Protein AF-W2CUR6-F1 (afdb_monomer_lite)

Secondary structure (DSSP, 8-state):
-------------------TT--HHHHTHHHHHHHHHHHHHHHIIIIIHHHHHHHHTT-S-EEETTEEE-TT-HHHHHHHHHTSHHHHHHHHHHHHHHHHHHHHHHHHHHHHTT---TTTHHHHHHHHHHHHHHHHHHHH-

Sequence (141 aa):
FGLRAARAGNDRYAVNTRPAGVSWASQNMFAIGVVVIGFMCLHLCQFWHKMMFAELTGHHEVALAGQMVSPQDGAAFIRYYFSQPLVVLGYLIWYVALWFHLTHGFWSAIHTIGWNNQQWFNRWKCISTIVATLICVGFAL

pLDDT: mean 76.2, std 13.86, range [44.22, 92.19]

Radius of gyration: 23.75 Å; chains: 1; bounding box: 49×40×85 Å

Organism: NCBI:txid1411021

Structure (mmCIF, N/CA/C/O backbone):
data_AF-W2CUR6-F1
#
_entry.id   AF-W2CUR6-F1
#
loop_
_atom_site.group_PDB
_atom_site.id
_atom_site.type_symbol
_atom_site.label_atom_id
_atom_site.label_alt_id
_atom_site.label_comp_id
_atom_site.label_asym_id
_atom_site.label_entity_id
_atom_site.label_seq_id
_atom_site.pdbx_PDB_ins_code
_atom_site.Cartn_x
_atom_site.Cartn_y
_atom_site.Cartn_z
_atom_site.occupancy
_atom_site.B_iso_or_equiv
_atom_site.auth_seq_id
_atom_site.auth_comp_id
_atom_site.auth_asym_id
_atom_site.auth_atom_id
_atom_site.pdbx_PDB_model_num
ATOM 1 N N . PHE A 1 1 ? -6.013 -21.747 60.770 1.00 46.47 1 PHE A N 1
ATOM 2 C CA . PHE A 1 1 ? -5.501 -22.945 60.075 1.00 46.47 1 PHE A CA 1
ATOM 3 C C . PHE A 1 1 ? -6.689 -23.784 59.633 1.00 46.47 1 PHE A C 1
ATOM 5 O O . PHE A 1 1 ? -7.414 -24.275 60.483 1.00 46.47 1 PHE A O 1
ATOM 12 N N . GLY A 1 2 ? -6.932 -23.876 58.327 1.00 44.97 2 GLY A N 1
ATOM 13 C CA . GLY A 1 2 ? -8.074 -24.597 57.763 1.00 44.97 2 GLY A CA 1
ATOM 14 C C . GLY A 1 2 ? -8.030 -24.545 56.241 1.00 44.97 2 GLY A C 1
ATOM 15 O O . GLY A 1 2 ? -8.785 -23.809 55.620 1.00 44.97 2 GLY A O 1
ATOM 16 N N . LEU A 1 3 ? -7.080 -25.270 55.648 1.00 63.88 3 LEU A N 1
ATOM 17 C CA . LEU A 1 3 ? -7.081 -25.563 54.216 1.00 63.88 3 LEU A CA 1
ATOM 18 C C . LEU A 1 3 ? -8.303 -26.426 53.887 1.00 63.88 3 LEU A C 1
ATOM 20 O O . LEU A 1 3 ? -8.496 -27.449 54.543 1.00 63.88 3 LEU A O 1
ATOM 24 N N . ARG A 1 4 ? -9.013 -26.104 52.799 1.00 44.72 4 ARG A N 1
ATOM 25 C CA . ARG A 1 4 ? -9.325 -27.095 51.758 1.00 44.72 4 ARG A CA 1
ATOM 26 C C . ARG A 1 4 ? -9.826 -26.465 50.458 1.00 44.72 4 ARG A C 1
ATOM 28 O O . ARG A 1 4 ? -10.723 -25.635 50.430 1.00 44.72 4 ARG A O 1
ATOM 35 N N . ALA A 1 5 ? -9.153 -26.904 49.402 1.00 49.75 5 ALA A N 1
ATOM 36 C CA . ALA A 1 5 ? -9.376 -26.650 47.995 1.00 49.75 5 ALA A CA 1
ATOM 37 C C . ALA A 1 5 ? -10.780 -27.029 47.496 1.00 49.75 5 ALA A C 1
ATOM 39 O O . ALA A 1 5 ? -11.445 -27.881 48.079 1.00 49.75 5 ALA A O 1
ATOM 40 N N . ALA A 1 6 ? -11.092 -26.485 46.313 1.00 48.59 6 ALA A N 1
ATOM 41 C CA . ALA A 1 6 ? -11.697 -27.162 45.159 1.00 48.59 6 ALA A CA 1
ATOM 42 C C . ALA A 1 6 ? -12.984 -26.508 44.636 1.00 48.59 6 ALA A C 1
ATOM 44 O O . ALA A 1 6 ? -14.096 -26.867 45.010 1.00 48.59 6 ALA A O 1
ATOM 45 N N . ARG A 1 7 ? -12.816 -25.657 43.619 1.00 46.22 7 ARG A N 1
ATOM 46 C CA . ARG A 1 7 ? -13.580 -25.804 42.376 1.00 46.22 7 ARG A CA 1
ATOM 47 C C . ARG A 1 7 ? -12.799 -25.187 41.221 1.00 46.22 7 ARG A C 1
ATOM 49 O O . ARG A 1 7 ? -12.912 -24.008 40.915 1.00 46.22 7 ARG A O 1
ATOM 56 N N . ALA A 1 8 ? -11.997 -26.034 40.579 1.00 52.75 8 ALA A N 1
ATOM 57 C CA . ALA A 1 8 ? -11.698 -25.891 39.165 1.00 52.75 8 ALA A CA 1
ATOM 58 C C . ALA A 1 8 ? -13.028 -26.056 38.409 1.00 52.75 8 ALA A C 1
ATOM 60 O O . ALA A 1 8 ? -13.419 -27.162 38.041 1.00 52.75 8 ALA A O 1
ATOM 61 N N . GLY A 1 9 ? -13.778 -24.960 38.294 1.00 47.75 9 GLY A N 1
ATOM 62 C CA . GLY A 1 9 ? -14.899 -24.850 37.373 1.00 47.75 9 GLY A CA 1
ATOM 63 C C . GLY A 1 9 ? -14.324 -24.785 35.969 1.00 47.75 9 GLY A C 1
ATOM 64 O O . GLY A 1 9 ? -13.574 -23.873 35.639 1.00 47.75 9 GLY A O 1
ATOM 65 N N . ASN A 1 10 ? -14.628 -25.802 35.178 1.00 45.69 10 ASN A N 1
ATOM 66 C CA . ASN A 1 10 ? -14.167 -26.035 33.816 1.00 45.69 10 ASN A CA 1
ATOM 67 C C . ASN A 1 10 ? -14.734 -25.026 32.789 1.00 45.69 10 ASN A C 1
ATOM 69 O O . ASN A 1 10 ? -14.874 -25.355 31.615 1.00 45.69 10 ASN A O 1
ATOM 73 N N . ASP A 1 11 ? -15.008 -23.786 33.189 1.00 51.75 11 ASP A N 1
ATOM 74 C CA . ASP A 1 11 ? -15.419 -22.707 32.288 1.00 51.75 11 ASP A CA 1
ATOM 75 C C . ASP A 1 11 ? -14.172 -22.062 31.684 1.00 51.75 11 ASP A C 1
ATOM 77 O O . ASP A 1 11 ? -13.848 -20.890 31.876 1.00 51.75 11 ASP A O 1
ATOM 81 N N . ARG A 1 12 ? -13.414 -22.884 30.957 1.00 44.22 12 ARG A N 1
ATOM 82 C CA . ARG A 1 12 ? -12.323 -22.424 30.107 1.00 44.22 12 ARG A CA 1
ATOM 83 C C . ARG A 1 12 ? -12.922 -21.577 28.987 1.00 44.22 12 ARG A C 1
ATOM 85 O O . ARG A 1 12 ? -13.336 -22.104 27.964 1.00 44.22 12 ARG A O 1
ATOM 92 N N . TYR A 1 13 ? -12.945 -20.264 29.195 1.00 49.78 13 TYR A N 1
ATOM 93 C CA . TYR A 1 13 ? -12.965 -19.243 28.146 1.00 49.78 13 TYR A CA 1
ATOM 94 C C . TYR A 1 13 ? -14.004 -19.445 27.030 1.00 49.78 13 TYR A C 1
ATOM 96 O O . TYR A 1 13 ? -13.731 -19.182 25.863 1.00 49.78 13 TYR A O 1
ATOM 104 N N . ALA A 1 14 ? -15.231 -19.838 27.366 1.00 48.03 14 ALA A N 1
ATOM 105 C CA . ALA A 1 14 ? -16.347 -19.773 26.425 1.00 48.03 14 ALA A CA 1
ATOM 106 C C . ALA A 1 14 ? -16.990 -18.373 26.413 1.00 48.03 14 ALA A C 1
ATOM 108 O O . ALA A 1 14 ? -18.205 -18.238 26.366 1.00 48.03 14 ALA A O 1
ATOM 109 N N . VAL A 1 15 ? -16.184 -17.308 26.424 1.00 51.47 15 VAL A N 1
ATOM 110 C CA . VAL A 1 15 ? -16.651 -15.971 26.026 1.00 51.47 15 VAL A CA 1
ATOM 111 C C . VAL A 1 15 ? -16.250 -15.776 24.566 1.00 51.47 15 VAL A C 1
ATOM 113 O O . VAL A 1 15 ? -15.453 -14.922 24.204 1.00 51.47 15 VAL A O 1
ATOM 116 N N . ASN A 1 16 ? -16.830 -16.610 23.701 1.00 48.88 16 ASN A N 1
ATOM 117 C CA . ASN A 1 16 ? -17.010 -16.282 22.287 1.00 48.88 16 ASN A CA 1
ATOM 118 C C . ASN A 1 16 ? -18.323 -15.500 22.120 1.00 48.88 16 ASN A C 1
ATOM 120 O O . ASN A 1 16 ? -19.048 -15.662 21.141 1.00 48.88 16 ASN A O 1
ATOM 124 N N . THR A 1 17 ? -18.659 -14.627 23.075 1.00 52.56 17 THR A N 1
ATOM 125 C CA . THR A 1 17 ? -19.636 -13.572 22.821 1.00 52.56 17 THR A CA 1
ATOM 126 C C . THR A 1 17 ? -18.940 -12.551 21.934 1.00 52.56 17 THR A C 1
ATOM 128 O O . THR A 1 17 ? -18.394 -11.557 22.410 1.00 52.56 17 THR A O 1
ATOM 131 N N . ARG A 1 18 ? -18.893 -12.840 20.629 1.00 53.06 18 ARG A N 1
ATOM 132 C CA . ARG A 1 18 ? -18.569 -11.855 19.596 1.00 53.06 18 ARG A CA 1
ATOM 133 C C . ARG A 1 18 ? -19.461 -10.642 19.873 1.00 53.06 18 ARG A C 1
ATOM 135 O O . ARG A 1 18 ? -20.679 -10.800 19.781 1.00 53.06 18 ARG A O 1
ATOM 142 N N . PRO A 1 19 ? -18.919 -9.477 20.266 1.00 53.16 19 PRO A N 1
ATOM 143 C CA . PRO A 1 19 ? -19.755 -8.332 20.587 1.00 53.16 19 PRO A CA 1
ATOM 144 C C . PRO A 1 19 ? -20.596 -7.991 19.356 1.00 53.16 19 PRO A C 1
ATOM 146 O O . PRO A 1 19 ? -20.046 -7.759 18.277 1.00 53.16 19 PRO A O 1
ATOM 149 N N . ALA A 1 20 ? -21.920 -8.008 19.486 1.00 45.09 20 ALA A N 1
ATOM 150 C CA . ALA A 1 20 ? -22.828 -7.601 18.423 1.00 45.09 20 ALA A CA 1
ATOM 151 C C . ALA A 1 20 ? -22.600 -6.104 18.146 1.00 45.09 20 ALA A C 1
ATOM 153 O O . ALA A 1 20 ? -23.121 -5.249 18.854 1.00 45.09 20 ALA A O 1
ATOM 154 N N . GLY A 1 21 ? -21.725 -5.784 17.190 1.00 56.00 21 GLY A N 1
ATOM 155 C CA . GLY A 1 21 ? -21.329 -4.405 16.884 1.00 56.00 21 GLY A CA 1
ATOM 156 C C . GLY A 1 21 ? -19.896 -4.225 16.380 1.00 56.00 21 GLY A C 1
ATOM 157 O O . GLY A 1 21 ? -19.573 -3.155 15.866 1.00 56.00 21 GLY A O 1
ATOM 158 N N . VAL A 1 22 ? -19.025 -5.240 16.474 1.00 55.41 22 VAL A N 1
ATOM 159 C CA . VAL A 1 22 ? -17.696 -5.157 15.843 1.00 55.41 22 VAL A CA 1
ATOM 160 C C . VAL A 1 22 ? -17.814 -5.316 14.327 1.00 55.41 22 VAL A C 1
ATOM 162 O O . VAL A 1 22 ? -18.315 -6.324 13.831 1.00 55.41 22 VAL A O 1
ATOM 165 N N . SER A 1 23 ? -17.359 -4.309 13.583 1.00 63.66 23 SER A N 1
ATOM 166 C CA . SER A 1 23 ? -17.404 -4.316 12.122 1.00 63.66 23 SER A CA 1
ATOM 167 C C . SER A 1 23 ? -16.564 -5.476 11.559 1.00 63.66 23 SER A C 1
ATOM 169 O O . SER A 1 23 ? -15.467 -5.748 12.047 1.00 63.66 23 SER A O 1
ATOM 171 N N . TRP A 1 24 ? -17.070 -6.174 10.532 1.00 65.62 24 TRP A N 1
ATOM 172 C CA . TRP A 1 24 ? -16.388 -7.299 9.849 1.00 65.62 24 TRP A CA 1
ATOM 173 C C . TRP A 1 24 ? -14.952 -6.941 9.435 1.00 65.62 24 TRP A C 1
ATOM 175 O O . TRP A 1 24 ? -13.991 -7.680 9.636 1.00 65.62 24 TRP A O 1
ATOM 185 N N . ALA A 1 25 ? -14.849 -5.718 8.946 1.00 61.12 25 ALA A N 1
ATOM 186 C CA . ALA A 1 25 ? -13.695 -4.859 8.844 1.00 61.12 25 ALA A CA 1
ATOM 187 C C . ALA A 1 25 ? -12.604 -5.051 9.925 1.00 61.12 25 ALA A C 1
ATOM 189 O O . ALA A 1 25 ? -11.459 -5.386 9.624 1.00 61.12 25 ALA A O 1
ATOM 190 N N . SER A 1 26 ? -12.960 -4.861 11.196 1.00 65.44 26 SER A N 1
ATOM 191 C CA . SER A 1 26 ? -12.046 -4.987 12.334 1.00 65.44 26 SER A CA 1
ATOM 192 C C . SER A 1 26 ? -11.695 -6.441 12.650 1.00 65.44 26 SER A C 1
ATOM 194 O O . SER A 1 26 ? -10.617 -6.698 13.177 1.00 65.44 26 SER A O 1
ATOM 196 N N . GLN A 1 27 ? -12.586 -7.388 12.348 1.00 73.88 27 GLN A N 1
ATOM 197 C CA . GLN A 1 27 ? -12.362 -8.813 12.619 1.00 73.88 27 GLN A CA 1
ATOM 198 C C . GLN A 1 27 ? -11.338 -9.428 11.660 1.00 73.88 27 GLN A C 1
ATOM 200 O O . GLN A 1 27 ? -10.583 -10.314 12.050 1.00 73.88 27 GLN A O 1
ATOM 205 N N . ASN A 1 28 ? -11.274 -8.928 10.424 1.00 83.38 28 ASN A N 1
ATOM 206 C CA . ASN A 1 28 ? -10.357 -9.419 9.395 1.00 83.38 28 ASN A CA 1
ATOM 207 C C . ASN A 1 28 ? -9.108 -8.537 9.228 1.00 83.38 28 ASN A C 1
ATOM 209 O O . ASN A 1 28 ? -8.334 -8.749 8.299 1.00 83.38 28 ASN A O 1
ATOM 213 N N . MET A 1 29 ? -8.867 -7.574 10.129 1.00 84.25 29 MET A N 1
ATOM 214 C CA . MET A 1 29 ? -7.736 -6.637 10.038 1.00 84.25 29 MET A CA 1
ATOM 215 C C . MET A 1 29 ? -6.373 -7.325 9.940 1.00 84.25 29 MET A C 1
ATOM 217 O O . MET A 1 29 ? -5.539 -6.910 9.137 1.00 84.25 29 MET A O 1
ATOM 221 N N . PHE A 1 30 ? -6.164 -8.399 10.707 1.00 84.44 30 PHE A N 1
ATOM 222 C CA . PHE A 1 30 ? -4.927 -9.178 10.647 1.00 84.44 30 PHE A CA 1
ATOM 223 C C . PHE A 1 30 ? -4.773 -9.903 9.304 1.00 84.44 30 PHE A C 1
ATOM 225 O O . PHE A 1 30 ? -3.727 -9.803 8.671 1.00 84.44 30 PHE A O 1
ATOM 232 N N . ALA A 1 31 ? -5.829 -10.573 8.829 1.00 86.69 31 ALA A N 1
ATOM 233 C CA . ALA A 1 31 ? -5.813 -11.274 7.546 1.00 86.69 31 ALA A CA 1
ATOM 234 C C . ALA A 1 31 ? -5.552 -10.311 6.376 1.00 86.69 31 ALA A C 1
ATOM 236 O O . ALA A 1 31 ? -4.707 -10.583 5.526 1.00 86.69 31 ALA A O 1
ATOM 237 N N . ILE A 1 32 ? -6.214 -9.151 6.374 1.00 88.62 32 ILE A N 1
ATOM 238 C CA . ILE A 1 32 ? -5.997 -8.104 5.370 1.00 88.62 32 ILE A CA 1
ATOM 239 C C . ILE A 1 32 ? -4.569 -7.554 5.470 1.00 88.62 32 ILE A C 1
ATOM 241 O O . ILE A 1 32 ? -3.925 -7.372 4.443 1.00 88.62 32 ILE A O 1
ATOM 245 N N . GLY A 1 33 ? -4.036 -7.360 6.680 1.00 87.81 33 GLY A N 1
ATOM 246 C CA . GLY A 1 33 ? -2.642 -6.954 6.883 1.00 87.81 33 GLY A CA 1
ATOM 247 C C . GLY A 1 33 ? -1.638 -7.936 6.270 1.00 87.81 33 GLY A C 1
ATOM 248 O O . GLY A 1 33 ? -0.718 -7.513 5.575 1.00 87.81 33 GLY A O 1
ATOM 249 N N . VAL A 1 34 ? -1.847 -9.245 6.445 1.00 91.25 34 VAL A N 1
ATOM 250 C CA . VAL A 1 34 ? -0.999 -10.283 5.827 1.00 91.25 34 VAL A CA 1
ATOM 251 C C . VAL A 1 34 ? -1.069 -10.223 4.299 1.00 91.25 34 VAL A C 1
ATOM 253 O O . VAL A 1 34 ? -0.033 -10.282 3.638 1.00 91.25 34 VAL A O 1
ATOM 256 N N . VAL A 1 35 ? -2.266 -10.052 3.730 1.00 90.00 35 VAL A N 1
ATOM 257 C CA . VAL A 1 35 ? -2.443 -9.897 2.275 1.00 90.00 35 VAL A CA 1
ATOM 258 C C . VAL A 1 35 ? -1.721 -8.648 1.763 1.00 90.00 35 VAL A C 1
ATOM 260 O O . VAL A 1 35 ? -1.024 -8.720 0.750 1.00 90.00 35 VAL A O 1
ATOM 263 N N . VAL A 1 36 ? -1.837 -7.520 2.473 1.00 91.81 36 VAL A N 1
ATOM 264 C CA . VAL A 1 36 ? -1.169 -6.262 2.111 1.00 91.81 36 VAL A CA 1
ATOM 265 C C . VAL A 1 36 ? 0.350 -6.415 2.148 1.00 91.81 36 VAL A C 1
ATOM 267 O O . VAL A 1 36 ? 1.002 -5.990 1.198 1.00 91.81 36 VAL A O 1
ATOM 270 N N . ILE A 1 37 ? 0.911 -7.050 3.183 1.00 91.62 37 ILE A N 1
ATOM 271 C CA . ILE A 1 37 ? 2.357 -7.309 3.286 1.00 91.62 37 ILE A CA 1
ATOM 272 C C . ILE A 1 37 ? 2.828 -8.233 2.159 1.00 91.62 37 ILE A C 1
ATOM 274 O O . ILE A 1 37 ? 3.831 -7.938 1.513 1.00 91.62 37 ILE A O 1
ATOM 278 N N . GLY A 1 38 ? 2.099 -9.317 1.879 1.00 92.19 38 GLY A N 1
ATOM 279 C CA . GLY A 1 38 ? 2.454 -10.243 0.801 1.00 92.19 38 GLY A CA 1
ATOM 280 C C . GLY A 1 38 ? 2.516 -9.551 -0.563 1.00 92.19 38 GLY A C 1
ATOM 281 O O . GLY A 1 38 ? 3.497 -9.693 -1.295 1.00 92.19 38 GLY A O 1
ATOM 282 N N . PHE A 1 39 ? 1.513 -8.731 -0.876 1.00 89.62 39 PHE A N 1
ATOM 283 C CA . PHE A 1 39 ? 1.519 -7.926 -2.097 1.00 89.62 39 PHE A CA 1
ATOM 284 C C . PHE A 1 39 ? 2.561 -6.801 -2.076 1.00 89.62 39 PHE A C 1
ATOM 286 O O . PHE A 1 39 ? 3.111 -6.491 -3.126 1.00 89.62 39 PHE A O 1
ATOM 293 N N . MET A 1 40 ? 2.878 -6.217 -0.916 1.00 90.50 40 MET A N 1
ATOM 294 C CA . MET A 1 40 ? 3.949 -5.222 -0.790 1.00 90.50 40 MET A CA 1
ATOM 295 C C . MET A 1 40 ? 5.308 -5.834 -1.145 1.00 90.50 40 MET A C 1
ATOM 297 O O . MET 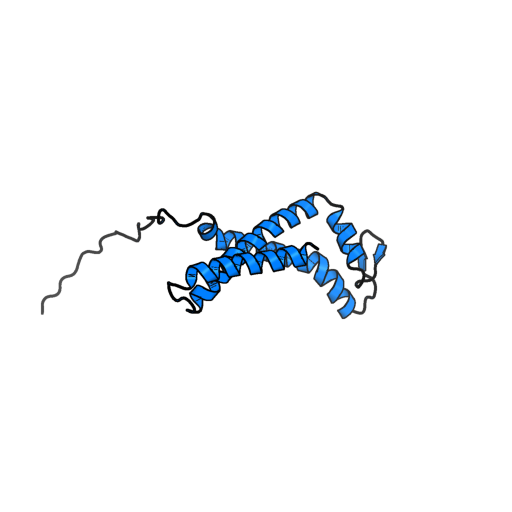A 1 40 ? 6.079 -5.235 -1.891 1.00 90.50 40 MET A O 1
ATOM 301 N N . CYS A 1 41 ? 5.593 -7.052 -0.678 1.00 91.69 41 CYS A N 1
ATOM 302 C CA . CYS A 1 41 ? 6.798 -7.778 -1.077 1.00 91.69 41 CYS A CA 1
ATOM 303 C C . CYS A 1 41 ? 6.821 -8.032 -2.589 1.00 91.69 41 CYS A C 1
ATOM 305 O O . CYS A 1 41 ? 7.829 -7.762 -3.236 1.00 91.69 41 CYS A O 1
ATOM 307 N N . LEU A 1 42 ? 5.704 -8.489 -3.165 1.00 89.19 42 LEU A N 1
ATOM 308 C CA . LEU A 1 42 ? 5.582 -8.690 -4.610 1.00 89.19 42 LEU A CA 1
ATOM 309 C C . LEU A 1 42 ? 5.831 -7.382 -5.381 1.00 89.19 42 LEU A C 1
ATOM 311 O O . LEU A 1 42 ? 6.610 -7.377 -6.333 1.00 89.19 42 LEU A O 1
ATOM 315 N N . HIS A 1 43 ? 5.229 -6.276 -4.943 1.00 88.25 43 HIS A N 1
ATOM 316 C CA . HIS A 1 43 ? 5.393 -4.949 -5.532 1.00 88.25 43 HIS A CA 1
ATOM 317 C C . HIS A 1 43 ? 6.853 -4.485 -5.505 1.00 88.25 43 HIS A C 1
ATOM 319 O O . HIS A 1 43 ? 7.407 -4.092 -6.536 1.00 88.25 43 HIS A O 1
ATOM 325 N N . LEU A 1 44 ? 7.514 -4.608 -4.352 1.00 89.00 44 LEU A N 1
ATOM 326 C CA . LEU A 1 44 ? 8.926 -4.264 -4.208 1.00 89.00 44 LEU A CA 1
ATOM 327 C C . LEU A 1 44 ? 9.823 -5.172 -5.062 1.00 89.00 44 LEU A C 1
ATOM 329 O O . LEU A 1 44 ? 10.767 -4.686 -5.675 1.00 89.00 44 LEU A O 1
ATOM 333 N N . CYS A 1 45 ? 9.532 -6.466 -5.182 1.00 86.25 45 CYS A N 1
ATOM 334 C CA . CYS A 1 45 ? 10.306 -7.364 -6.044 1.00 86.25 45 CYS A CA 1
ATOM 335 C C . CYS A 1 45 ? 10.099 -7.088 -7.546 1.00 86.25 45 CYS A C 1
ATOM 337 O O . CYS A 1 45 ? 11.048 -7.215 -8.323 1.00 86.25 45 CYS A O 1
ATOM 339 N N . GLN A 1 46 ? 8.887 -6.715 -7.971 1.00 82.31 46 GLN A N 1
ATOM 340 C CA . GLN A 1 46 ? 8.581 -6.427 -9.378 1.00 82.31 46 GLN A CA 1
ATOM 341 C C . GLN A 1 46 ? 9.178 -5.104 -9.860 1.00 82.31 46 GLN A C 1
ATOM 343 O O . GLN A 1 46 ? 9.708 -5.051 -10.972 1.00 82.31 46 GLN A O 1
ATOM 348 N N . PHE A 1 47 ? 9.081 -4.060 -9.036 1.00 83.56 47 PHE A N 1
ATOM 349 C CA . PHE A 1 47 ? 9.461 -2.697 -9.398 1.00 83.56 47 PHE A CA 1
ATOM 350 C C . PHE A 1 47 ? 10.771 -2.290 -8.727 1.00 83.56 47 PHE A C 1
ATOM 352 O O . PHE A 1 47 ? 11.781 -2.091 -9.400 1.00 83.56 47 PHE A O 1
ATOM 359 N N . TRP A 1 48 ? 10.783 -2.210 -7.396 1.00 83.06 48 TRP A N 1
ATOM 360 C CA . TRP A 1 48 ? 11.906 -1.643 -6.648 1.00 83.06 48 TRP A CA 1
ATOM 361 C C . TRP A 1 48 ? 13.208 -2.434 -6.827 1.00 83.06 48 TRP A C 1
ATOM 363 O O . TRP A 1 48 ? 14.235 -1.849 -7.153 1.00 83.06 48 TRP A O 1
ATOM 373 N N . HIS A 1 49 ? 13.179 -3.763 -6.700 1.00 79.62 49 HIS A N 1
ATOM 374 C CA . HIS A 1 49 ? 14.359 -4.609 -6.888 1.00 79.62 49 HIS A CA 1
ATOM 375 C C . HIS A 1 49 ? 14.876 -4.532 -8.329 1.00 79.62 49 HIS A C 1
ATOM 377 O O . HIS A 1 49 ? 16.079 -4.541 -8.553 1.00 79.62 49 HIS A O 1
ATOM 383 N N . LYS A 1 50 ? 13.992 -4.440 -9.328 1.00 75.94 50 LYS A N 1
ATOM 384 C CA . LYS A 1 50 ? 14.416 -4.338 -10.730 1.00 75.94 50 LYS A CA 1
ATOM 385 C C . LYS A 1 50 ? 15.034 -2.977 -11.055 1.00 75.94 50 LYS A C 1
ATOM 387 O O . LYS A 1 50 ? 15.976 -2.954 -11.830 1.00 75.94 50 LYS A O 1
ATOM 392 N N . MET A 1 51 ? 14.556 -1.890 -10.452 1.00 75.88 51 MET A N 1
ATOM 393 C CA . MET A 1 51 ? 15.070 -0.538 -10.700 1.00 75.88 51 MET A CA 1
ATOM 394 C C . MET A 1 51 ? 16.285 -0.205 -9.815 1.00 75.88 51 MET A C 1
ATOM 396 O O . MET A 1 51 ? 17.379 0.026 -10.320 1.00 75.88 51 MET A O 1
ATOM 400 N N . MET A 1 52 ? 16.130 -0.270 -8.488 1.00 79.31 52 MET A N 1
ATOM 401 C CA . MET A 1 52 ? 17.149 0.156 -7.519 1.00 79.31 52 MET A CA 1
ATOM 402 C C . MET A 1 52 ? 18.346 -0.802 -7.463 1.00 79.31 52 MET A C 1
ATOM 404 O O . MET A 1 52 ? 19.488 -0.364 -7.360 1.00 79.31 52 MET A O 1
ATOM 408 N N . PHE A 1 53 ? 18.117 -2.120 -7.535 1.00 74.56 53 PHE A N 1
ATOM 409 C CA . PHE A 1 53 ? 19.218 -3.089 -7.472 1.00 74.56 53 PHE A CA 1
ATOM 410 C C . PHE A 1 53 ? 20.050 -3.090 -8.759 1.00 74.56 53 PHE A C 1
ATOM 412 O O . PHE A 1 53 ? 21.261 -3.279 -8.692 1.00 74.56 53 PHE A O 1
ATOM 419 N N . ALA A 1 54 ? 19.427 -2.843 -9.918 1.00 71.38 54 ALA A N 1
ATOM 420 C CA . ALA A 1 54 ? 20.140 -2.684 -11.185 1.00 71.38 54 ALA A CA 1
ATOM 421 C C . ALA A 1 54 ? 21.062 -1.456 -11.159 1.00 71.38 54 ALA A C 1
ATOM 423 O O . ALA A 1 54 ? 22.230 -1.554 -11.529 1.00 71.38 54 ALA A O 1
ATOM 424 N N . GLU A 1 55 ? 20.584 -0.343 -10.601 1.00 70.50 55 GLU A N 1
ATOM 425 C CA . GLU A 1 55 ? 21.397 0.856 -10.399 1.00 70.50 55 GLU A CA 1
ATOM 426 C C . GLU A 1 55 ? 22.540 0.625 -9.390 1.00 70.50 55 GLU A C 1
ATOM 428 O O . GLU A 1 55 ? 23.689 0.964 -9.668 1.00 70.50 55 GLU A O 1
ATOM 433 N N . LEU A 1 56 ? 22.266 -0.047 -8.264 1.00 71.12 56 LEU A N 1
ATOM 434 C CA . LEU A 1 56 ? 23.270 -0.391 -7.243 1.00 71.12 56 LEU A CA 1
ATOM 435 C C . LEU A 1 56 ? 24.353 -1.365 -7.737 1.00 71.12 56 LEU A C 1
ATOM 437 O O . LEU A 1 56 ? 25.476 -1.333 -7.238 1.00 71.12 56 LEU A O 1
ATOM 441 N N . THR A 1 57 ? 24.032 -2.237 -8.694 1.00 70.12 57 THR A N 1
ATOM 442 C CA . THR A 1 57 ? 24.977 -3.208 -9.278 1.00 70.12 57 THR A CA 1
ATOM 443 C C . THR A 1 57 ? 25.750 -2.656 -10.480 1.00 70.12 57 THR A C 1
ATOM 445 O O . THR A 1 57 ? 26.580 -3.366 -11.046 1.00 70.12 57 THR A O 1
ATOM 448 N N . GLY A 1 58 ? 25.530 -1.389 -10.854 1.00 64.81 58 GLY A N 1
ATOM 449 C CA . GLY A 1 58 ? 26.193 -0.743 -11.994 1.00 64.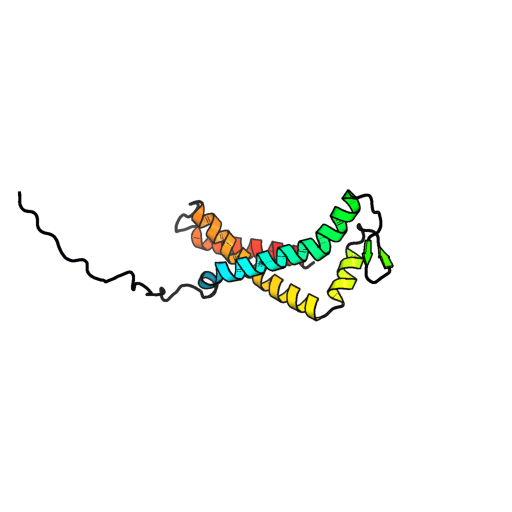81 58 GLY A CA 1
ATOM 450 C C . GLY A 1 58 ? 25.656 -1.185 -13.359 1.00 64.81 58 GLY A C 1
ATOM 451 O O . GLY A 1 58 ? 26.263 -0.889 -14.389 1.00 64.81 58 GLY A O 1
ATOM 452 N N . HIS A 1 59 ? 24.523 -1.893 -13.392 1.00 67.50 59 HIS A N 1
ATOM 453 C CA . HIS A 1 59 ? 23.848 -2.268 -14.626 1.00 67.50 59 HIS A CA 1
ATOM 454 C C . HIS A 1 59 ? 22.904 -1.137 -15.052 1.00 67.50 59 HIS A C 1
ATOM 456 O O . HIS A 1 59 ? 21.837 -0.935 -14.478 1.00 67.50 59 HIS A O 1
ATOM 462 N N . HIS A 1 60 ? 23.286 -0.403 -16.098 1.00 64.69 60 HIS A N 1
ATOM 463 C CA . HIS A 1 60 ? 22.477 0.683 -16.671 1.00 64.69 60 HIS A CA 1
ATOM 464 C C . HIS A 1 60 ? 21.289 0.192 -17.514 1.00 64.69 60 HIS A C 1
ATOM 466 O O . HIS A 1 60 ? 20.566 1.003 -18.089 1.00 64.69 60 HIS A O 1
ATOM 472 N N . GLU A 1 61 ? 21.078 -1.123 -17.583 1.00 68.12 61 GLU A N 1
ATOM 473 C CA . GLU A 1 61 ? 20.032 -1.759 -18.372 1.00 68.12 61 GLU A CA 1
ATOM 474 C C . GLU A 1 61 ? 19.443 -2.953 -17.616 1.00 68.12 61 GLU A C 1
ATOM 476 O O . GLU A 1 61 ? 20.159 -3.757 -17.013 1.00 68.12 61 GLU A O 1
ATOM 481 N N . VAL A 1 62 ? 18.120 -3.081 -17.669 1.00 70.25 62 VAL A N 1
ATOM 482 C CA . VAL A 1 62 ? 17.364 -4.213 -17.137 1.00 70.25 62 VAL A CA 1
ATOM 483 C C . VAL A 1 62 ? 16.656 -4.892 -18.296 1.00 70.25 62 VAL A C 1
ATOM 485 O O . VAL A 1 62 ? 15.928 -4.253 -19.054 1.00 70.25 62 VAL A O 1
ATOM 488 N N . ALA A 1 63 ? 16.836 -6.206 -18.414 1.00 71.88 63 ALA A N 1
ATOM 489 C CA . ALA A 1 63 ? 16.106 -6.996 -19.392 1.00 71.88 63 ALA A CA 1
ATOM 490 C C . ALA A 1 63 ? 14.615 -7.056 -19.018 1.00 71.88 63 ALA A C 1
ATOM 492 O O . ALA A 1 63 ? 14.232 -7.676 -18.018 1.00 71.88 63 ALA A O 1
ATOM 493 N N . LEU A 1 64 ? 13.777 -6.440 -19.849 1.00 71.62 64 LEU A N 1
ATOM 494 C CA . LEU A 1 64 ? 12.325 -6.442 -19.747 1.00 71.62 64 LEU A CA 1
ATOM 495 C C . LEU A 1 64 ? 11.731 -6.931 -21.071 1.00 71.62 64 LEU A C 1
ATOM 497 O O . LEU A 1 64 ? 11.953 -6.334 -22.117 1.00 71.62 64 LEU A O 1
ATOM 501 N N . ALA A 1 65 ? 11.005 -8.053 -21.045 1.00 65.94 65 ALA A N 1
ATOM 502 C CA . ALA A 1 65 ? 10.395 -8.655 -22.241 1.00 65.94 65 ALA A CA 1
ATOM 503 C C . ALA A 1 65 ? 11.370 -8.950 -23.407 1.00 65.94 65 ALA A C 1
ATOM 505 O O . ALA A 1 65 ? 10.969 -8.955 -24.567 1.00 65.94 65 ALA A O 1
ATOM 506 N N . GLY A 1 66 ? 12.655 -9.185 -23.114 1.00 65.88 66 GLY A N 1
ATOM 507 C CA . GLY A 1 66 ? 13.689 -9.399 -24.135 1.00 65.88 66 GLY A CA 1
ATOM 508 C C . GLY A 1 66 ? 14.284 -8.113 -24.721 1.00 65.88 66 GLY A C 1
ATOM 509 O O . GLY A 1 66 ? 15.116 -8.200 -25.620 1.00 65.88 66 GLY A O 1
ATOM 510 N N . GLN A 1 67 ? 13.904 -6.939 -24.209 1.00 65.3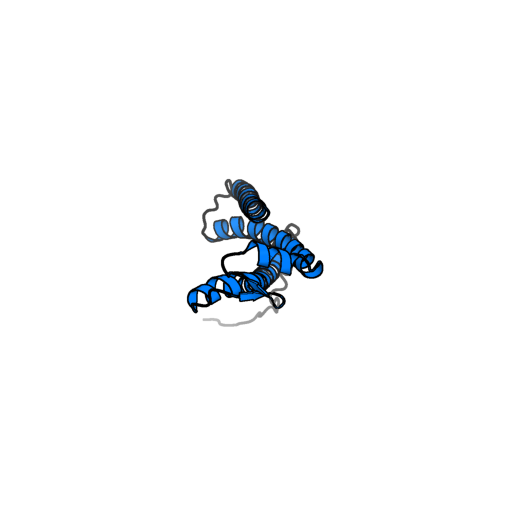8 67 GLN A N 1
ATOM 511 C CA . GLN A 1 67 ? 14.529 -5.657 -24.534 1.00 65.38 67 GLN A CA 1
ATOM 512 C C . GLN A 1 67 ? 15.297 -5.108 -23.332 1.00 65.38 67 GLN A C 1
ATOM 514 O O . GLN A 1 67 ? 14.907 -5.315 -22.184 1.00 65.38 67 GLN A O 1
ATOM 519 N N . MET A 1 68 ? 16.4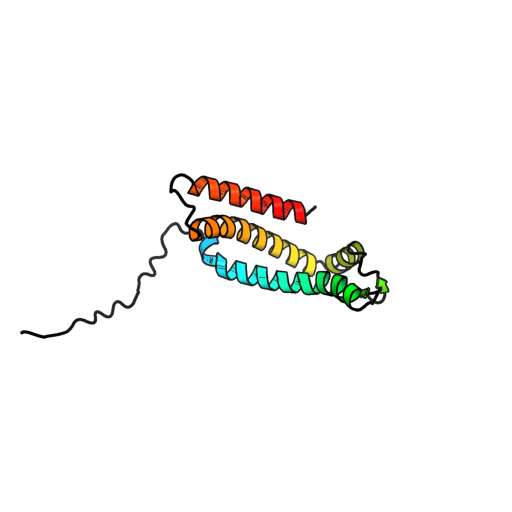03 -4.421 -23.603 1.00 72.25 68 MET A N 1
ATOM 520 C CA . MET A 1 68 ? 17.159 -3.708 -22.582 1.00 72.25 68 MET A CA 1
ATOM 521 C C . MET A 1 68 ? 16.516 -2.346 -22.360 1.00 72.25 68 MET A C 1
ATOM 523 O O . MET A 1 68 ? 16.408 -1.545 -23.287 1.00 72.25 68 MET A O 1
ATOM 527 N N . VAL A 1 69 ? 16.043 -2.109 -21.141 1.00 73.06 69 VAL A N 1
ATOM 528 C CA . VAL A 1 69 ? 15.387 -0.860 -20.757 1.00 73.06 69 VAL A CA 1
ATOM 529 C C . VAL A 1 69 ? 16.166 -0.236 -19.612 1.00 73.06 69 VAL A C 1
ATOM 531 O O . VAL A 1 69 ? 16.630 -0.943 -18.716 1.00 73.06 69 VAL A O 1
ATOM 534 N N . SER A 1 70 ? 16.317 1.087 -19.631 1.00 74.50 70 SER A N 1
ATOM 535 C CA . SER A 1 70 ? 16.936 1.809 -18.522 1.00 74.50 70 SER A CA 1
ATOM 536 C C . SER A 1 70 ? 16.184 1.512 -17.208 1.00 74.50 70 SER A C 1
ATOM 538 O O . SER A 1 70 ? 14.953 1.601 -17.178 1.00 74.50 70 SER A O 1
ATOM 540 N N . PRO A 1 71 ? 16.890 1.211 -16.100 1.00 71.75 71 PRO A N 1
ATOM 541 C CA . PRO A 1 71 ? 16.279 1.058 -14.784 1.00 71.75 71 PRO A CA 1
ATOM 542 C C . PRO A 1 71 ? 15.544 2.319 -14.306 1.00 71.75 71 PRO A C 1
ATOM 544 O O . PRO A 1 71 ? 14.682 2.216 -13.438 1.00 71.75 71 PRO A O 1
ATOM 547 N N . GLN A 1 72 ? 15.864 3.496 -14.861 1.00 73.12 72 GLN A N 1
ATOM 548 C CA . GLN A 1 72 ? 15.191 4.754 -14.531 1.00 73.12 72 GLN A CA 1
ATOM 549 C C . GLN A 1 72 ? 13.842 4.916 -15.254 1.00 73.12 72 GLN A C 1
ATOM 551 O O . GLN A 1 72 ? 13.027 5.747 -14.849 1.00 73.12 72 GLN A O 1
ATOM 556 N N . ASP A 1 73 ? 13.573 4.132 -16.304 1.00 77.31 73 ASP A N 1
ATOM 557 C CA . ASP A 1 73 ? 12.323 4.213 -17.063 1.00 77.31 73 ASP A CA 1
ATOM 558 C C . ASP A 1 73 ? 11.204 3.389 -16.406 1.00 77.31 73 ASP A C 1
ATOM 560 O O . ASP A 1 73 ? 10.776 2.336 -16.888 1.00 77.31 73 ASP A O 1
ATOM 564 N N . GLY A 1 74 ? 10.689 3.897 -15.284 1.00 75.00 74 GLY A N 1
ATOM 565 C CA . GLY A 1 74 ? 9.561 3.282 -14.580 1.00 75.00 74 GLY A CA 1
ATOM 566 C C . GLY A 1 74 ? 8.298 3.145 -15.445 1.00 75.00 74 GLY A C 1
ATOM 567 O O . GLY A 1 74 ? 7.509 2.220 -15.237 1.00 75.00 74 GLY A O 1
ATOM 568 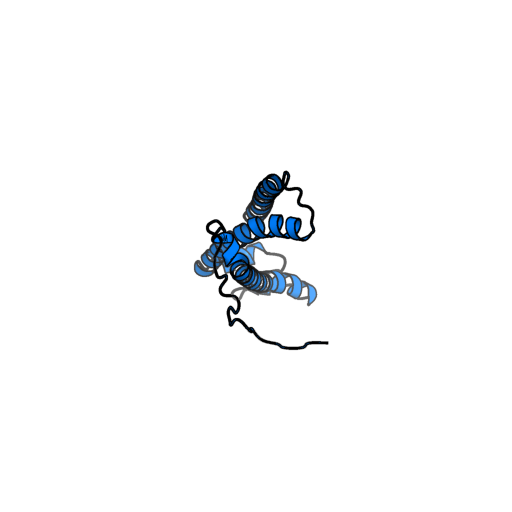N N . ALA A 1 75 ? 8.115 4.002 -16.458 1.00 79.50 75 ALA A N 1
ATOM 569 C CA . ALA A 1 75 ? 6.954 3.944 -17.343 1.00 79.50 75 ALA A CA 1
ATOM 570 C C . ALA A 1 75 ? 6.958 2.675 -18.209 1.00 79.50 75 ALA A C 1
ATOM 572 O O . ALA A 1 75 ? 5.896 2.085 -18.435 1.00 79.50 75 ALA A O 1
ATOM 573 N N . ALA A 1 76 ? 8.128 2.209 -18.646 1.00 79.19 76 ALA A N 1
ATOM 574 C CA . ALA A 1 76 ? 8.256 0.944 -19.365 1.00 79.19 76 ALA A CA 1
ATOM 575 C C . ALA A 1 76 ? 7.890 -0.269 -18.489 1.00 79.19 76 ALA A C 1
ATOM 577 O O . ALA A 1 76 ? 7.156 -1.155 -18.940 1.00 79.19 76 ALA A O 1
ATOM 578 N N . PHE A 1 77 ? 8.311 -0.281 -17.219 1.00 78.50 77 PHE A N 1
ATOM 579 C CA . PHE A 1 77 ? 7.934 -1.329 -16.261 1.00 78.50 77 PHE A CA 1
ATOM 580 C C . PHE A 1 77 ? 6.430 -1.363 -16.004 1.00 78.50 77 PHE A C 1
ATOM 582 O O . PHE A 1 77 ? 5.824 -2.439 -16.020 1.00 78.50 77 PHE A O 1
ATOM 589 N N . ILE A 1 78 ? 5.818 -0.193 -15.814 1.00 84.06 78 ILE A N 1
ATOM 590 C CA . ILE A 1 78 ? 4.369 -0.073 -15.637 1.00 84.06 78 ILE A CA 1
ATOM 591 C C . ILE A 1 78 ? 3.653 -0.606 -16.881 1.00 84.06 78 ILE A C 1
ATOM 593 O O . ILE A 1 78 ? 2.817 -1.496 -16.762 1.00 84.06 78 ILE A O 1
ATOM 597 N N . ARG A 1 79 ? 4.016 -0.161 -18.089 1.00 83.62 79 ARG A N 1
ATOM 598 C CA . ARG A 1 79 ? 3.381 -0.642 -19.332 1.00 83.62 79 ARG A CA 1
ATOM 599 C C . ARG A 1 79 ? 3.470 -2.158 -19.491 1.00 83.62 79 ARG A C 1
ATOM 601 O O . ARG A 1 79 ? 2.490 -2.778 -19.893 1.00 83.62 79 ARG A O 1
ATOM 608 N N . TYR A 1 80 ? 4.611 -2.756 -19.156 1.00 83.38 80 TYR A N 1
ATOM 609 C CA . TYR A 1 80 ? 4.796 -4.199 -19.264 1.00 83.38 80 TYR A CA 1
ATOM 610 C C . TYR A 1 80 ? 3.910 -4.971 -18.278 1.00 83.38 80 TYR A C 1
ATOM 612 O O . TYR A 1 80 ? 3.101 -5.797 -18.699 1.00 83.38 80 TYR A O 1
ATOM 620 N N . TYR A 1 81 ? 4.002 -4.683 -16.977 1.00 82.94 81 TYR A N 1
ATOM 621 C CA . TYR A 1 81 ? 3.243 -5.429 -15.968 1.00 82.94 81 TYR A CA 1
ATOM 622 C C . TYR A 1 81 ? 1.737 -5.155 -16.039 1.00 82.94 81 TYR A C 1
ATOM 624 O O . TYR A 1 81 ? 0.940 -6.077 -15.869 1.00 82.94 81 TYR A O 1
ATOM 632 N N . PHE A 1 82 ? 1.334 -3.922 -16.357 1.00 84.00 82 PHE A N 1
ATOM 633 C CA . PHE A 1 82 ? -0.078 -3.555 -16.490 1.00 84.00 82 PHE A CA 1
ATOM 634 C C . PHE A 1 82 ? -0.688 -3.961 -17.843 1.00 84.00 82 PHE A C 1
ATOM 636 O O . PHE A 1 82 ? -1.903 -3.883 -18.003 1.00 84.00 82 PHE A O 1
ATOM 643 N N . SER A 1 83 ? 0.103 -4.464 -18.801 1.00 86.00 83 SER A N 1
ATOM 644 C CA . SER A 1 83 ? -0.445 -5.105 -20.009 1.00 86.00 83 SER A CA 1
ATOM 645 C C . SER A 1 83 ? -1.164 -6.424 -19.699 1.00 86.00 83 SER A C 1
ATOM 647 O O . SER A 1 83 ? -2.035 -6.856 -20.454 1.00 86.00 83 SER A O 1
ATOM 649 N N . GLN A 1 84 ? -0.826 -7.066 -18.574 1.00 86.62 84 GLN A N 1
ATOM 650 C CA . GLN A 1 84 ? -1.428 -8.322 -18.151 1.00 86.62 84 GLN A CA 1
ATOM 651 C C . GLN A 1 84 ? -2.665 -8.043 -17.282 1.00 86.62 84 GLN A C 1
ATOM 653 O O . GLN A 1 84 ? -2.525 -7.604 -16.138 1.00 86.62 84 GLN A O 1
ATOM 658 N N . PRO A 1 85 ? -3.888 -8.354 -17.749 1.00 86.12 85 PRO A N 1
ATOM 659 C CA . PRO A 1 85 ? -5.117 -7.980 -17.043 1.00 86.12 85 PRO A CA 1
ATOM 660 C C . PRO A 1 85 ? -5.237 -8.631 -15.658 1.00 86.12 85 PRO A C 1
ATOM 662 O O . PRO A 1 85 ? -5.816 -8.045 -14.747 1.00 86.12 85 PRO A O 1
ATOM 665 N N . LEU A 1 86 ? -4.644 -9.815 -15.467 1.00 87.88 86 LEU A N 1
ATOM 666 C CA . LEU A 1 86 ? -4.596 -10.481 -14.162 1.00 87.88 86 LEU A CA 1
ATOM 667 C C . LEU A 1 86 ? -3.757 -9.707 -13.141 1.00 87.88 86 LEU A C 1
ATOM 669 O O . LEU A 1 86 ? -4.137 -9.628 -11.975 1.00 87.88 86 LEU A O 1
ATOM 673 N N . VAL A 1 87 ? -2.639 -9.118 -13.577 1.00 86.88 87 VAL A N 1
ATOM 674 C CA . VAL A 1 87 ? -1.785 -8.297 -12.711 1.00 86.88 87 VAL A CA 1
AT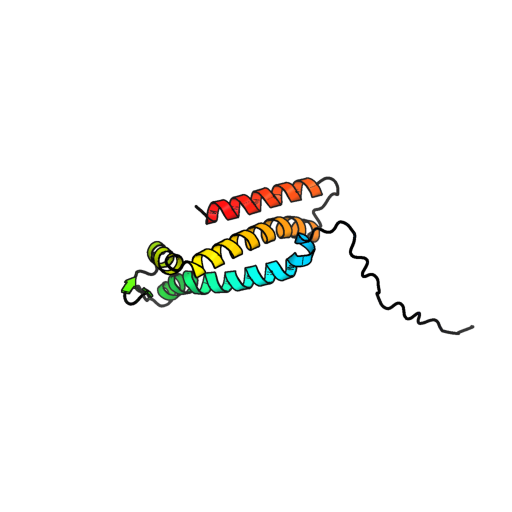OM 675 C C . VAL A 1 87 ? -2.547 -7.039 -12.312 1.00 86.88 87 VAL A C 1
ATOM 677 O O . VAL A 1 87 ? -2.638 -6.740 -11.125 1.00 86.88 87 VAL A O 1
ATOM 680 N N . VAL A 1 88 ? -3.186 -6.368 -13.273 1.00 88.06 88 VAL A N 1
ATOM 681 C CA . VAL A 1 88 ? -4.011 -5.178 -13.009 1.00 88.06 88 VAL A CA 1
ATOM 682 C C . VAL A 1 88 ? -5.123 -5.481 -12.007 1.00 88.06 88 VAL A C 1
ATOM 684 O O . VAL A 1 88 ? -5.275 -4.760 -11.023 1.00 88.06 88 VAL A O 1
ATOM 687 N N . LEU A 1 89 ? -5.872 -6.570 -12.205 1.00 89.75 89 LEU A N 1
ATOM 688 C CA . LEU A 1 89 ? -6.951 -6.953 -11.295 1.00 89.75 89 LEU A CA 1
ATOM 689 C C . LEU A 1 89 ? -6.427 -7.244 -9.880 1.00 89.75 89 LEU A C 1
ATOM 691 O O . LEU A 1 89 ? -7.026 -6.799 -8.901 1.00 89.75 89 LEU A O 1
ATOM 695 N N . GLY A 1 90 ? -5.293 -7.942 -9.770 1.00 90.19 90 GLY A N 1
ATOM 696 C CA . GLY A 1 90 ? -4.633 -8.194 -8.489 1.00 90.19 90 GLY A CA 1
ATOM 697 C C . GLY A 1 90 ? -4.233 -6.902 -7.774 1.00 90.19 90 GLY A C 1
ATOM 698 O O . GLY A 1 90 ? -4.525 -6.743 -6.589 1.00 90.19 90 GLY A O 1
ATOM 699 N N . TYR A 1 91 ? -3.641 -5.951 -8.502 1.00 89.19 91 TYR A N 1
ATOM 700 C CA . TYR A 1 91 ? -3.266 -4.642 -7.962 1.00 89.19 91 TYR A CA 1
ATOM 701 C C . TYR A 1 91 ? -4.479 -3.804 -7.542 1.00 89.19 91 TYR A C 1
ATOM 703 O O . TYR A 1 91 ? -4.417 -3.158 -6.501 1.00 89.19 91 TYR A O 1
ATOM 711 N N . LEU A 1 92 ? -5.600 -3.855 -8.271 1.00 89.75 92 LEU A N 1
ATOM 712 C CA . LEU A 1 92 ? -6.843 -3.171 -7.883 1.00 89.75 92 LEU A CA 1
ATOM 713 C C . LEU A 1 92 ? -7.428 -3.731 -6.580 1.00 89.75 92 LEU A C 1
ATOM 715 O O . LEU A 1 92 ? -7.788 -2.967 -5.683 1.00 89.75 92 LEU A O 1
ATOM 719 N N . ILE A 1 93 ? -7.491 -5.061 -6.449 1.00 90.31 93 ILE A N 1
ATOM 720 C CA . ILE A 1 93 ? -7.955 -5.721 -5.217 1.00 90.31 93 ILE A CA 1
ATOM 721 C C . ILE A 1 93 ? -7.037 -5.354 -4.050 1.00 90.31 93 ILE A C 1
ATOM 723 O O . ILE A 1 93 ? -7.515 -5.021 -2.962 1.00 90.31 93 ILE A O 1
ATOM 727 N N . TRP A 1 94 ? -5.723 -5.372 -4.281 1.00 90.69 94 TRP A N 1
ATOM 728 C CA . TRP A 1 94 ? -4.750 -4.943 -3.286 1.00 90.69 94 TRP A CA 1
ATOM 729 C C . TRP A 1 94 ? -4.933 -3.475 -2.893 1.00 90.69 94 TRP A C 1
ATOM 731 O O . TRP A 1 94 ? -4.863 -3.161 -1.709 1.00 90.69 94 TRP A O 1
ATOM 741 N N . TYR A 1 95 ? -5.249 -2.592 -3.840 1.00 89.75 95 TYR A N 1
ATOM 742 C CA . TYR A 1 95 ? -5.496 -1.177 -3.570 1.00 89.75 95 TYR A CA 1
ATOM 743 C C . TYR A 1 95 ? -6.666 -0.960 -2.610 1.00 89.75 95 TYR A C 1
ATOM 745 O O . TYR A 1 95 ? -6.567 -0.199 -1.646 1.00 89.75 95 TYR A O 1
ATOM 753 N N . VAL A 1 96 ? -7.762 -1.692 -2.826 1.00 89.75 96 VAL A N 1
ATOM 754 C CA . VAL A 1 96 ? -8.926 -1.676 -1.931 1.00 89.75 96 VAL A CA 1
ATOM 755 C C . VAL A 1 96 ? -8.561 -2.241 -0.556 1.00 89.75 96 VAL A C 1
ATOM 757 O O . VAL A 1 96 ? -8.923 -1.655 0.466 1.00 89.75 96 VAL A O 1
ATOM 760 N N . ALA A 1 97 ? -7.812 -3.348 -0.513 1.00 90.00 97 ALA A N 1
ATOM 761 C CA . ALA A 1 97 ? -7.349 -3.953 0.735 1.00 90.00 97 ALA A CA 1
ATOM 762 C C . ALA A 1 97 ? -6.427 -3.011 1.532 1.00 90.00 97 ALA A C 1
ATOM 764 O O . ALA A 1 97 ? -6.565 -2.904 2.751 1.00 90.00 97 ALA A O 1
ATOM 765 N N . LEU A 1 98 ? -5.532 -2.292 0.852 1.00 90.62 98 LEU A N 1
ATOM 766 C CA . LEU A 1 98 ? -4.619 -1.315 1.438 1.00 90.62 98 LEU A CA 1
ATOM 767 C C . LEU A 1 98 ? -5.368 -0.083 1.955 1.00 90.62 98 LEU A C 1
ATOM 769 O O . LEU A 1 98 ? -5.136 0.327 3.092 1.00 90.62 98 LEU A O 1
ATOM 773 N N . TRP A 1 99 ? -6.309 0.465 1.180 1.00 89.81 99 TRP A N 1
ATOM 774 C CA . TRP A 1 99 ? -7.160 1.578 1.619 1.00 89.81 99 TRP A CA 1
ATOM 775 C C . TRP A 1 99 ? -7.934 1.223 2.889 1.00 89.81 99 TRP A C 1
ATOM 777 O O . TRP A 1 99 ? -7.960 1.983 3.865 1.00 89.81 99 TRP A O 1
ATOM 787 N N . PHE A 1 100 ? -8.516 0.027 2.896 1.00 89.12 100 PHE A N 1
ATOM 788 C CA . PHE A 1 100 ? -9.237 -0.506 4.034 1.00 89.12 100 PHE A CA 1
ATOM 789 C C . PHE A 1 100 ? -8.306 -0.719 5.248 1.00 89.12 100 PHE A C 1
ATOM 791 O O . PHE A 1 100 ? -8.633 -0.310 6.365 1.00 89.12 100 PHE A O 1
ATOM 798 N N . HIS A 1 101 ? -7.110 -1.278 5.037 1.00 89.12 101 HIS A N 1
ATOM 799 C CA . HIS A 1 101 ? -6.107 -1.464 6.086 1.00 89.12 101 HIS A CA 1
ATOM 800 C C . HIS A 1 101 ? -5.628 -0.148 6.694 1.00 89.12 101 HIS A C 1
ATOM 802 O O . HIS A 1 101 ? -5.591 -0.034 7.915 1.00 89.12 101 HIS A O 1
ATOM 808 N N . LEU A 1 102 ? -5.331 0.869 5.885 1.00 89.38 102 LEU A N 1
ATOM 809 C CA . LEU A 1 102 ? -4.904 2.180 6.378 1.00 89.38 102 LEU A CA 1
ATOM 810 C C . LEU A 1 102 ? -6.024 2.898 7.134 1.00 89.38 102 LEU A C 1
ATOM 812 O O . LEU A 1 102 ? -5.792 3.403 8.233 1.00 89.38 102 LEU A O 1
ATOM 816 N N . THR A 1 103 ? -7.247 2.880 6.593 1.00 87.81 103 THR A N 1
ATOM 817 C CA . THR A 1 103 ? -8.408 3.531 7.220 1.00 87.81 103 THR A CA 1
ATOM 818 C C . THR A 1 103 ? -8.694 2.963 8.608 1.00 87.81 103 THR A C 1
ATOM 820 O O . THR A 1 103 ? -9.138 3.702 9.483 1.00 87.81 103 THR A O 1
ATOM 823 N N . HIS A 1 104 ? -8.432 1.678 8.844 1.00 84.81 104 HIS A N 1
ATOM 824 C CA . HIS A 1 104 ? -8.632 1.044 10.147 1.00 84.81 104 HIS A CA 1
ATOM 825 C C . HIS A 1 104 ? -7.380 1.049 11.033 1.00 84.81 104 HIS A C 1
ATOM 827 O O . HIS A 1 104 ? -7.470 1.327 12.230 1.00 84.81 104 HIS A O 1
ATOM 833 N N . GLY A 1 105 ? -6.218 0.770 10.453 1.00 85.12 105 GLY A N 1
ATOM 834 C CA . GLY A 1 105 ? -4.942 0.668 11.150 1.00 85.12 105 GLY A CA 1
ATOM 835 C C . GLY A 1 105 ? -4.479 1.997 11.733 1.00 85.12 105 GLY A C 1
ATOM 836 O O . GLY A 1 105 ? -3.952 2.012 12.842 1.00 85.12 105 GLY A O 1
ATOM 837 N N . PHE A 1 106 ? -4.732 3.120 11.056 1.00 86.00 106 PHE A N 1
ATOM 838 C CA . PHE A 1 106 ? -4.250 4.420 11.518 1.00 86.00 106 PHE A CA 1
ATOM 839 C C . PHE A 1 106 ? -4.955 4.877 12.804 1.00 86.00 106 PHE A C 1
ATOM 841 O O . PHE A 1 106 ? -4.282 5.137 13.800 1.00 86.00 106 PHE A O 1
ATOM 848 N N . TRP A 1 107 ? -6.296 4.885 12.868 1.00 83.69 107 TRP A N 1
ATOM 849 C CA . TRP A 1 107 ? -6.972 5.198 14.140 1.00 83.69 107 TRP A CA 1
ATOM 850 C C . TRP A 1 107 ? -6.689 4.143 15.223 1.00 83.69 107 TRP A C 1
ATOM 852 O O . TRP A 1 107 ? -6.584 4.499 16.398 1.00 83.69 107 TRP A O 1
ATOM 862 N N . SER A 1 108 ? -6.537 2.865 14.846 1.00 83.81 108 SER A N 1
ATOM 863 C CA . SER A 1 108 ? -6.197 1.792 15.787 1.00 83.81 108 SER A CA 1
ATOM 864 C C . SER A 1 108 ? -4.821 2.014 16.419 1.00 83.81 108 SER A C 1
ATOM 866 O O . SER A 1 108 ? -4.690 1.880 17.631 1.00 83.81 108 SER A O 1
ATOM 868 N N . ALA A 1 109 ? -3.811 2.402 15.638 1.00 85.81 109 ALA A N 1
ATOM 869 C CA . ALA A 1 109 ? -2.464 2.680 16.135 1.00 85.81 109 ALA A CA 1
ATOM 870 C C . ALA A 1 109 ? -2.446 3.880 17.095 1.00 85.81 109 ALA A C 1
ATOM 872 O O . ALA A 1 109 ? -1.850 3.804 18.168 1.00 85.81 109 ALA A O 1
ATOM 873 N N . ILE A 1 110 ? -3.165 4.958 16.760 1.00 85.38 110 ILE A N 1
ATOM 874 C CA . ILE A 1 110 ? -3.312 6.134 17.635 1.00 85.38 110 ILE A CA 1
ATOM 875 C C . ILE A 1 110 ? -4.005 5.766 18.956 1.00 85.38 110 ILE A C 1
ATOM 877 O O . ILE A 1 110 ? -3.607 6.238 20.023 1.00 85.38 110 ILE A O 1
ATOM 881 N N . HIS A 1 111 ? -4.996 4.872 18.904 1.00 81.56 111 HIS A N 1
ATOM 882 C CA . HIS A 1 111 ? -5.631 4.327 20.101 1.00 81.56 111 HIS A CA 1
ATOM 883 C C . HIS A 1 111 ? -4.648 3.504 20.953 1.00 81.56 111 HIS A C 1
ATOM 885 O O . HIS A 1 111 ? -4.606 3.692 22.167 1.00 81.56 111 HIS A O 1
ATOM 891 N N . THR A 1 112 ? -3.822 2.650 20.338 1.00 82.12 112 THR A N 1
ATOM 892 C CA . THR A 1 112 ? -2.807 1.835 21.035 1.00 82.12 112 THR A CA 1
ATOM 893 C C . THR A 1 112 ? -1.721 2.678 21.704 1.00 82.12 112 THR A C 1
ATOM 895 O O . THR A 1 112 ? -1.275 2.334 22.794 1.00 82.12 112 THR A O 1
ATOM 898 N N . ILE A 1 113 ? -1.326 3.800 21.098 1.00 84.56 113 ILE A N 1
ATOM 899 C CA . ILE A 1 113 ? -0.345 4.742 21.671 1.00 84.56 113 ILE A CA 1
ATOM 900 C C . ILE A 1 113 ? -0.933 5.510 22.878 1.00 84.56 113 ILE A C 1
ATOM 902 O O . ILE A 1 113 ? -0.207 6.163 23.623 1.00 84.56 113 ILE A O 1
ATOM 906 N N . GLY A 1 114 ? -2.245 5.410 23.123 1.00 74.75 114 GLY A N 1
ATOM 907 C CA . GLY A 1 114 ? -2.913 6.035 24.267 1.00 74.75 114 GLY A CA 1
ATOM 908 C C . GLY A 1 114 ? -3.379 7.468 24.007 1.00 74.75 114 GLY A C 1
ATOM 909 O O . GLY A 1 114 ? -3.957 8.095 24.895 1.00 74.75 114 GLY A O 1
ATOM 910 N N . TRP A 1 115 ? -3.221 7.981 22.781 1.00 70.81 115 TRP A N 1
ATOM 911 C CA . TRP A 1 115 ? -3.770 9.277 22.371 1.00 70.81 115 TRP A CA 1
ATOM 912 C C . TRP A 1 115 ? -5.259 9.138 22.020 1.00 70.81 115 TRP A C 1
ATOM 914 O O . TRP A 1 115 ? -5.706 9.373 20.896 1.00 70.81 115 TRP A O 1
ATOM 924 N N . ASN A 1 116 ? -6.063 8.741 23.002 1.00 63.75 116 ASN A N 1
ATOM 925 C CA . ASN A 1 116 ? -7.501 8.586 22.839 1.00 63.75 116 ASN A CA 1
ATOM 926 C C . ASN A 1 116 ? -8.257 9.162 24.038 1.00 63.75 116 ASN A C 1
ATOM 928 O O . ASN A 1 116 ? -8.529 8.467 25.013 1.00 63.75 116 ASN A O 1
ATOM 932 N N . ASN A 1 117 ? -8.667 10.426 23.935 1.00 69.94 117 ASN A N 1
ATOM 933 C CA . ASN A 1 117 ? -9.795 10.909 24.723 1.00 69.94 117 ASN A CA 1
ATOM 934 C C . ASN A 1 117 ? -11.092 10.409 24.055 1.00 69.94 117 ASN A C 1
ATOM 936 O O . ASN A 1 117 ? -11.221 10.531 22.836 1.00 69.94 117 ASN A O 1
ATOM 940 N N . GLN A 1 118 ? -12.072 9.905 24.817 1.00 61.16 118 GLN A N 1
ATOM 941 C CA . GLN A 1 118 ? -13.363 9.396 24.299 1.00 61.16 118 GLN A CA 1
ATOM 942 C C . GLN A 1 118 ? -14.078 10.397 23.363 1.00 61.16 118 GLN A C 1
ATOM 944 O O . GLN A 1 118 ? -14.776 10.001 22.434 1.00 61.16 118 GLN A O 1
ATOM 949 N N . GLN A 1 119 ? -13.839 11.701 23.542 1.00 63.75 119 GLN A N 1
ATOM 950 C CA . GLN A 1 119 ? -14.353 12.765 22.669 1.00 63.75 119 GLN A CA 1
ATOM 951 C C . GLN A 1 119 ? -13.654 12.847 21.294 1.00 63.75 119 GLN A C 1
ATOM 953 O O . GLN A 1 119 ? -14.258 13.281 20.313 1.00 63.75 119 GLN A O 1
ATOM 958 N N . TRP A 1 120 ? -12.381 12.455 21.200 1.00 70.56 120 TRP A N 1
ATOM 959 C CA . TRP A 1 120 ? -11.549 12.587 19.994 1.00 70.56 120 TRP A CA 1
ATOM 960 C C . TRP A 1 120 ? -11.537 11.342 19.110 1.00 70.56 120 TRP A C 1
ATOM 962 O O . TRP A 1 120 ? -11.151 11.421 17.944 1.00 70.56 120 TRP A O 1
ATOM 972 N N . PHE A 1 121 ? -12.025 10.213 19.615 1.00 76.62 121 PHE A N 1
ATOM 973 C CA . PHE A 1 121 ? -12.054 8.949 18.885 1.00 76.62 121 PHE A CA 1
ATOM 974 C C . PHE A 1 121 ? -12.767 9.046 17.525 1.00 76.62 121 PHE A C 1
ATOM 976 O O . PHE A 1 121 ? -12.263 8.573 16.507 1.00 76.62 121 PHE A O 1
ATOM 983 N N . ASN A 1 122 ? -13.914 9.731 17.477 1.00 76.62 122 ASN A N 1
ATOM 984 C CA . ASN A 1 122 ? -14.666 9.918 16.233 1.00 76.62 122 ASN A CA 1
ATOM 985 C C . ASN A 1 122 ? -13.941 10.836 15.233 1.00 76.62 122 ASN A C 1
ATOM 987 O O . ASN A 1 122 ? -14.068 10.643 14.025 1.00 76.62 122 ASN A O 1
ATOM 991 N N . ARG A 1 123 ? -13.132 11.791 15.714 1.00 80.81 123 ARG A N 1
ATOM 992 C CA . ARG A 1 123 ? -12.313 12.661 14.852 1.00 80.81 123 ARG A CA 1
ATOM 993 C C . ARG A 1 123 ? -11.159 11.882 14.236 1.00 80.81 123 ARG A C 1
ATOM 995 O O . ARG A 1 123 ? -10.940 11.988 13.034 1.00 80.81 123 ARG A O 1
ATOM 1002 N N . TRP A 1 124 ? -10.491 11.038 15.021 1.00 81.62 124 TRP A N 1
ATOM 1003 C CA . TRP A 1 124 ? -9.419 10.176 14.522 1.00 81.62 124 TRP A CA 1
ATOM 1004 C C . TRP A 1 124 ? -9.891 9.204 13.444 1.00 81.62 124 TRP A C 1
ATOM 1006 O O . TRP A 1 124 ? -9.175 9.008 12.470 1.00 81.62 124 TRP A O 1
ATOM 1016 N N . LYS A 1 125 ? -11.113 8.667 13.541 1.00 81.12 125 LYS A N 1
ATOM 1017 C CA . LYS A 1 125 ? -11.707 7.855 12.461 1.00 81.12 125 LYS A CA 1
ATOM 1018 C C . LYS A 1 125 ? -11.882 8.639 11.157 1.00 81.12 125 LYS A C 1
ATOM 1020 O O . LYS A 1 125 ? -11.567 8.128 10.083 1.00 81.12 125 LYS A O 1
ATOM 1025 N N . CYS A 1 126 ? -12.356 9.882 11.246 1.00 84.75 126 CYS A N 1
ATOM 1026 C CA . CYS A 1 126 ? -12.510 10.752 10.081 1.00 84.75 126 CYS A CA 1
ATOM 1027 C C . CYS A 1 126 ? -11.145 11.088 9.457 1.00 84.75 126 CYS A C 1
ATOM 1029 O O . CYS A 1 126 ? -10.942 10.875 8.264 1.00 84.75 126 CYS A O 1
ATOM 1031 N N . ILE A 1 127 ? -10.176 11.501 10.281 1.00 86.38 127 ILE A N 1
ATOM 1032 C CA . ILE A 1 127 ? -8.801 11.794 9.845 1.00 86.38 127 ILE A CA 1
ATOM 1033 C C . ILE A 1 127 ? -8.164 10.562 9.198 1.00 86.38 127 ILE A C 1
ATOM 1035 O O . ILE A 1 127 ? -7.586 10.671 8.125 1.00 86.38 127 ILE A O 1
ATOM 1039 N N . SER A 1 128 ? -8.328 9.386 9.803 1.00 84.81 128 SER A N 1
ATOM 1040 C CA . SER A 1 128 ? -7.845 8.109 9.273 1.00 84.81 128 SER A CA 1
ATOM 1041 C C . SER A 1 128 ? -8.369 7.836 7.860 1.00 84.81 128 SER A C 1
ATOM 1043 O O . SER A 1 128 ? -7.607 7.464 6.972 1.00 84.81 128 SER A O 1
ATOM 1045 N N . THR A 1 129 ? -9.657 8.104 7.625 1.00 86.12 129 THR A N 1
ATOM 1046 C CA . THR A 1 129 ? -10.286 7.944 6.305 1.00 86.12 129 THR A CA 1
ATOM 1047 C C . THR A 1 129 ? -9.721 8.940 5.292 1.00 86.12 129 THR A C 1
ATOM 1049 O O . THR A 1 129 ? -9.418 8.561 4.162 1.00 86.12 129 THR A O 1
ATOM 1052 N N . ILE A 1 130 ? -9.530 10.201 5.690 1.00 89.38 130 ILE A N 1
ATOM 1053 C CA . ILE A 1 130 ? -8.947 11.236 4.823 1.00 89.38 130 ILE A CA 1
ATOM 1054 C C . ILE A 1 130 ? -7.505 10.875 4.457 1.00 89.38 130 ILE A C 1
ATOM 1056 O O . ILE A 1 130 ? -7.167 10.863 3.279 1.00 89.38 130 ILE A O 1
ATOM 1060 N N . VAL A 1 131 ? -6.670 10.532 5.442 1.00 88.81 131 VAL A N 1
ATOM 1061 C CA . VAL A 1 131 ? -5.259 10.171 5.230 1.00 88.81 131 VAL A CA 1
ATOM 1062 C C . VAL A 1 131 ? -5.143 8.954 4.316 1.00 88.81 131 VAL A C 1
ATOM 1064 O O . VAL A 1 131 ? -4.404 8.999 3.335 1.00 88.81 131 VAL A O 1
ATOM 1067 N N . ALA A 1 132 ? -5.913 7.895 4.582 1.00 88.56 132 ALA A N 1
ATOM 1068 C CA . ALA A 1 132 ? -5.921 6.705 3.737 1.00 88.56 132 ALA A CA 1
ATOM 1069 C C . ALA A 1 132 ? -6.342 7.029 2.297 1.00 88.56 132 ALA A C 1
ATOM 1071 O O . ALA A 1 132 ? -5.727 6.539 1.351 1.00 88.56 132 ALA A O 1
ATOM 1072 N N . THR A 1 133 ? -7.354 7.882 2.125 1.00 87.94 133 THR A N 1
ATOM 1073 C CA . THR A 1 133 ? -7.844 8.282 0.800 1.00 87.94 133 THR A CA 1
ATOM 1074 C C . THR A 1 133 ? -6.833 9.159 0.068 1.00 87.94 133 THR A C 1
ATOM 1076 O O . THR A 1 133 ? -6.612 8.939 -1.112 1.00 87.94 133 THR A O 1
ATOM 1079 N N . LEU A 1 134 ? -6.162 10.098 0.741 1.00 91.12 134 LEU A N 1
ATOM 1080 C CA . LEU A 1 134 ? -5.124 10.933 0.125 1.00 91.12 134 LEU A CA 1
ATOM 1081 C C . LEU A 1 134 ? -3.921 10.110 -0.337 1.00 91.12 134 LEU A C 1
ATOM 1083 O O . LEU A 1 134 ? -3.440 10.324 -1.444 1.00 91.12 134 LEU A O 1
ATOM 1087 N N . ILE A 1 135 ? -3.469 9.147 0.471 1.00 87.62 135 ILE A N 1
ATOM 1088 C CA . ILE A 1 135 ? -2.385 8.235 0.082 1.00 87.62 135 ILE A CA 1
ATOM 1089 C C . ILE A 1 135 ? -2.824 7.399 -1.126 1.00 87.62 135 ILE A C 1
ATOM 1091 O O . ILE A 1 135 ? -2.120 7.349 -2.128 1.00 87.62 135 ILE A O 1
ATOM 1095 N N . CYS A 1 136 ? -4.017 6.803 -1.083 1.00 87.00 136 CYS A N 1
ATOM 1096 C CA . CYS A 1 136 ? -4.521 5.999 -2.196 1.00 87.00 136 CYS A CA 1
ATOM 1097 C C . CYS A 1 136 ? -4.831 6.841 -3.448 1.00 87.00 136 CYS A C 1
ATOM 1099 O O . CYS A 1 136 ? -4.687 6.369 -4.561 1.00 87.00 136 CYS A O 1
ATOM 1101 N N . VAL A 1 137 ? -5.243 8.096 -3.343 1.00 87.38 137 VAL A N 1
ATOM 1102 C CA . VAL A 1 137 ? -5.428 8.925 -4.543 1.00 87.38 137 VAL A CA 1
ATOM 1103 C C . VAL A 1 137 ? -4.072 9.369 -5.090 1.00 87.38 137 VAL A C 1
ATOM 1105 O O . VAL A 1 137 ? -3.860 9.308 -6.294 1.00 87.38 137 VAL A O 1
ATOM 1108 N N . GLY A 1 138 ? -3.130 9.733 -4.217 1.00 86.38 138 GLY A N 1
ATOM 1109 C CA . GLY A 1 138 ? -1.790 10.166 -4.612 1.00 86.38 138 GLY A CA 1
ATOM 1110 C C . GLY A 1 138 ? -0.959 9.085 -5.308 1.00 86.38 138 GLY A C 1
ATOM 1111 O O . GLY A 1 138 ? -0.173 9.420 -6.178 1.00 86.38 138 GLY A O 1
ATOM 1112 N N . PHE A 1 139 ? -1.142 7.808 -4.962 1.00 80.81 139 PHE A N 1
ATOM 1113 C CA . PHE A 1 139 ? -0.483 6.684 -5.646 1.00 80.81 139 PHE A CA 1
ATOM 1114 C C . PHE A 1 139 ? -1.236 6.184 -6.894 1.00 80.81 139 PHE A C 1
ATOM 1116 O O . PHE A 1 139 ? -0.684 5.391 -7.653 1.00 80.81 139 PHE A O 1
ATOM 1123 N N . ALA A 1 140 ? -2.494 6.595 -7.088 1.00 78.00 140 ALA A N 1
ATOM 1124 C CA . ALA A 1 140 ? -3.306 6.187 -8.235 1.00 78.00 140 ALA A CA 1
ATOM 1125 C C . ALA A 1 140 ? -3.201 7.158 -9.422 1.00 78.00 140 ALA A C 1
ATOM 1127 O O . ALA A 1 140 ? -3.548 6.773 -10.540 1.00 78.00 140 ALA A O 1
ATOM 1128 N N . LEU A 1 141 ? -2.782 8.402 -9.162 1.00 75.25 141 LEU A N 1
ATOM 1129 C CA . LEU A 1 141 ? -2.513 9.453 -10.148 1.00 75.25 141 LEU A CA 1
ATOM 1130 C C . LEU A 1 141 ? -1.063 9.383 -10.636 1.00 75.25 141 LEU A C 1
ATOM 1132 O O . LEU A 1 141 ? -0.867 9.620 -11.848 1.00 75.25 141 LEU A O 1
#

Foldseek 3Di:
DDDDDDDPPVPPPPPPVPPPDDDPLVVCLVVLVVLLVVVVVVVCVQQVCQQVVCVVVVNQFGQDPNDTDGSPPSVVSCCRQVVDVVSVVSVVVSLVSQLSNQLPVQLVVCVVVVVDDVVCSVVSSVVSNVVSVCVSVVVVD

InterPro domains:
  IPR011138 Succinate dehydrogenase cytochrome b558 subunit [TIGR02046] (5-140)
  IPR034804 Fumarate reductase/succinate dehydrogenase, transmembrane subunit [G3DSA:1.20.1300.10] (2-141)
  IPR034804 Fumarate reductase/succinate dehydrogenase, transmembrane subunit [SSF81343] (19-140)